Protein AF-A0A1W1CBP7-F1 (afdb_monomer_lite)

Sequence (142 aa):
MEFIFIIIIIALLAGIAIPKFSATRMDAKLSTKAQNIMTAANEIASYAVAKGHTEANLTEMSNSIANMVRRGEAVDTGAYRAKIKVKNINDCILIKIDNHGSNTETLIIDYGSSTNHYCDRLRSLVDSEAFPMALHGILVSY

InterPro domains:
  IPR045584 Pilin-like [SSF54523] (2-93)

Radius of gyration: 20.37 Å; chains: 1; bounding box: 45×26×74 Å

pLDDT: mean 84.15, std 9.29, range [43.59, 93.81]

Foldseek 3Di:
DVVVVVVVVCVVVCVVVVVVVVVVVLLVVLLVVLVLVVQLVVQLLVQCVVVVFHFQWSVVSGVSLVVCVVVVQWDGPGRQWIAGDDDPRGFLKIWGWPPGPDLQIWIAIDGGPDDDPSSVSSVVSHPRVCPRDGSHDDDPDD

Secondary structure (DSSP, 8-state):
-HHHHHHHHHHHHHHHHHHHHHHHHHHHHHHHHHHHHHHHHHHHHHHHHHHSS--S-HHHH-HHHHHHHHTTSEEE-SSSEEEEEETTEEEEEEEEEESTTSTT-EEEEEEPS---HHHHHHHHHS-GGG-SEESSS-----

Structure (mmCIF, N/CA/C/O backbone):
data_AF-A0A1W1CBP7-F1
#
_entry.id   AF-A0A1W1CBP7-F1
#
loop_
_atom_site.group_PDB
_atom_site.id
_atom_site.type_symbol
_atom_site.label_atom_id
_atom_site.label_alt_id
_atom_site.label_comp_id
_atom_site.label_asym_id
_atom_site.label_entity_id
_atom_site.label_seq_id
_atom_site.pdbx_PDB_ins_code
_atom_site.Cartn_x
_atom_site.Cartn_y
_atom_site.Cartn_z
_atom_site.occupancy
_atom_site.B_iso_or_equiv
_atom_site.auth_seq_id
_atom_site.auth_comp_id
_atom_site.auth_asym_id
_atom_site.auth_atom_id
_atom_site.pdbx_PDB_model_num
ATOM 1 N N . MET A 1 1 ? 26.432 9.419 -46.340 1.00 74.88 1 MET A N 1
ATOM 2 C CA . MET A 1 1 ? 27.064 8.586 -45.289 1.00 74.88 1 MET A CA 1
ATOM 3 C C . MET A 1 1 ? 26.869 9.141 -43.872 1.00 74.88 1 MET A C 1
ATOM 5 O O . MET A 1 1 ? 27.032 8.379 -42.936 1.00 74.88 1 MET A O 1
ATOM 9 N N . GLU A 1 2 ? 26.477 10.408 -43.677 1.00 82.75 2 GLU A N 1
ATOM 10 C CA . GLU A 1 2 ? 26.262 10.990 -42.334 1.00 82.75 2 GLU A CA 1
ATOM 11 C C . GLU A 1 2 ? 24.970 10.501 -41.652 1.00 82.75 2 GLU A C 1
ATOM 13 O O . GLU A 1 2 ? 24.985 10.056 -40.508 1.00 82.75 2 GLU A O 1
ATOM 18 N N . PHE A 1 3 ? 23.860 10.466 -42.392 1.00 86.38 3 PHE A N 1
ATOM 19 C CA . PHE A 1 3 ? 22.557 10.034 -41.872 1.00 86.38 3 PHE A CA 1
ATOM 20 C C . PHE A 1 3 ? 22.541 8.575 -41.386 1.00 86.38 3 PHE A C 1
ATOM 22 O O . PHE A 1 3 ? 21.901 8.238 -40.394 1.00 86.38 3 PHE A O 1
ATOM 29 N N . ILE A 1 4 ? 23.311 7.711 -42.052 1.00 90.31 4 ILE A N 1
ATOM 30 C CA . ILE A 1 4 ? 23.454 6.299 -41.676 1.00 90.31 4 ILE A CA 1
ATOM 31 C C . ILE A 1 4 ? 24.169 6.185 -40.327 1.00 90.31 4 ILE A C 1
ATOM 33 O O . ILE A 1 4 ? 23.764 5.394 -39.479 1.00 90.31 4 ILE A O 1
ATOM 37 N N . PHE A 1 5 ? 25.187 7.015 -40.094 1.00 93.62 5 PHE A N 1
ATOM 38 C CA . PHE A 1 5 ? 25.920 7.019 -38.833 1.00 93.62 5 PHE A CA 1
ATOM 39 C C . PHE A 1 5 ? 25.023 7.457 -37.666 1.00 93.62 5 PHE A C 1
ATOM 41 O O . PHE A 1 5 ? 25.033 6.828 -36.611 1.00 93.62 5 PHE A O 1
ATOM 48 N N . ILE A 1 6 ? 24.172 8.464 -37.891 1.00 93.81 6 ILE A N 1
ATOM 49 C CA . ILE A 1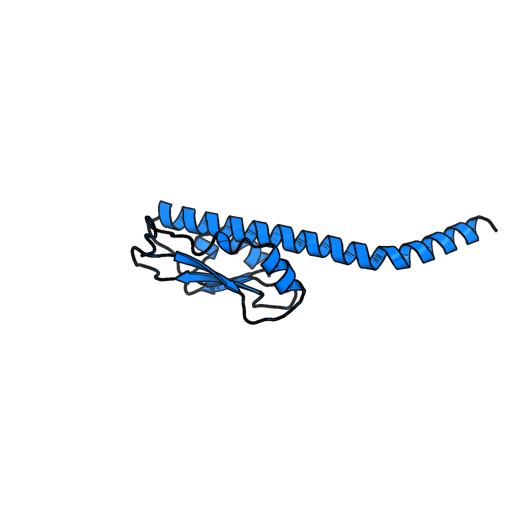 6 ? 23.199 8.962 -36.905 1.00 93.81 6 ILE A CA 1
ATOM 50 C C . ILE A 1 6 ? 22.187 7.873 -36.515 1.00 93.81 6 ILE A C 1
ATOM 52 O O . ILE A 1 6 ? 21.886 7.687 -35.337 1.00 93.81 6 ILE A O 1
ATOM 56 N N . ILE A 1 7 ? 21.682 7.106 -37.481 1.00 93.12 7 ILE A N 1
ATOM 57 C CA . ILE A 1 7 ? 20.724 6.029 -37.195 1.00 93.12 7 ILE A CA 1
ATOM 58 C C . ILE A 1 7 ? 21.378 4.916 -36.366 1.00 93.12 7 ILE A C 1
ATOM 60 O O . ILE A 1 7 ? 20.776 4.425 -35.409 1.00 93.12 7 ILE A O 1
ATOM 64 N N . ILE A 1 8 ? 22.620 4.545 -36.692 1.00 93.38 8 ILE A N 1
ATOM 65 C CA . ILE A 1 8 ? 23.351 3.479 -35.992 1.00 93.38 8 ILE A CA 1
ATOM 66 C C . ILE A 1 8 ? 23.601 3.854 -34.526 1.00 93.38 8 ILE A C 1
ATOM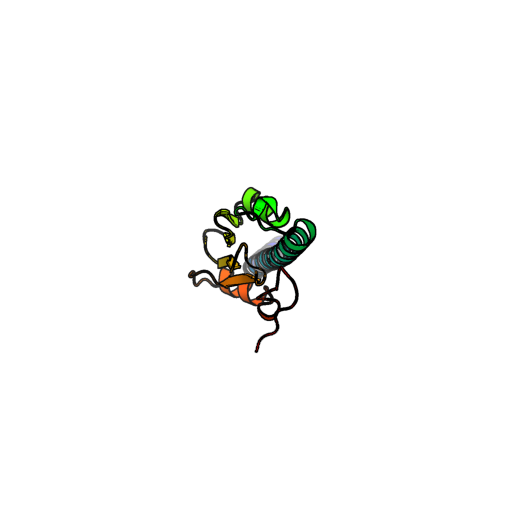 68 O O . ILE A 1 8 ? 23.377 3.028 -33.637 1.00 93.38 8 ILE A O 1
ATOM 72 N N . ILE A 1 9 ? 24.007 5.098 -34.245 1.00 93.44 9 ILE A N 1
ATOM 73 C CA . ILE A 1 9 ? 24.231 5.532 -32.858 1.00 93.44 9 ILE A CA 1
ATOM 74 C C . ILE A 1 9 ? 22.926 5.567 -32.048 1.00 93.44 9 ILE A C 1
ATOM 76 O O . ILE A 1 9 ? 22.922 5.150 -30.890 1.00 93.44 9 ILE A O 1
ATOM 80 N N . ILE A 1 10 ? 21.805 5.995 -32.646 1.00 92.94 10 ILE A N 1
ATOM 81 C CA . ILE A 1 10 ? 20.503 6.036 -31.964 1.00 92.94 10 ILE A CA 1
ATOM 82 C C . ILE A 1 10 ? 20.033 4.612 -31.650 1.00 92.94 10 ILE A C 1
ATOM 84 O O . ILE A 1 10 ? 19.553 4.365 -30.544 1.00 92.94 10 ILE A O 1
ATOM 88 N N . ALA A 1 11 ? 20.223 3.665 -32.573 1.00 90.88 11 ALA A N 1
ATOM 89 C CA . ALA A 1 11 ? 19.867 2.264 -32.359 1.00 90.88 11 ALA A CA 1
ATOM 90 C C . ALA A 1 11 ? 20.637 1.637 -31.180 1.00 90.88 11 ALA A C 1
ATOM 92 O O . ALA A 1 11 ? 20.041 0.952 -30.346 1.00 90.88 1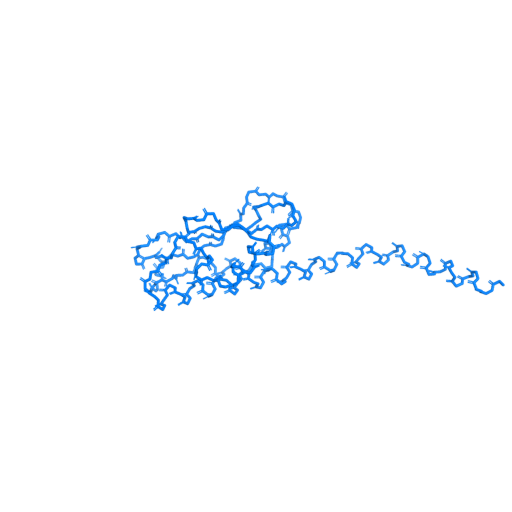1 ALA A O 1
ATOM 93 N N . LEU A 1 12 ? 21.941 1.917 -31.066 1.00 92.12 12 LEU A N 1
ATOM 94 C CA . LEU A 1 12 ? 22.778 1.400 -29.980 1.00 92.12 12 LEU A CA 1
ATOM 95 C C . LEU A 1 12 ? 22.402 2.009 -28.620 1.00 92.12 12 LEU A C 1
ATOM 97 O O . LEU A 1 12 ? 22.221 1.286 -27.638 1.00 92.12 12 LEU A O 1
ATOM 101 N N . LEU A 1 13 ? 22.251 3.337 -28.561 1.00 91.56 13 LEU A N 1
ATOM 102 C CA . LEU A 1 13 ? 21.887 4.039 -27.328 1.00 91.56 13 LEU A CA 1
ATOM 103 C C . LEU A 1 13 ? 20.482 3.653 -26.849 1.00 91.56 13 LEU A C 1
ATOM 105 O O . LEU A 1 13 ? 20.278 3.447 -25.649 1.00 91.56 13 LEU A O 1
ATOM 109 N N . ALA A 1 14 ? 19.530 3.492 -27.775 1.00 85.25 14 ALA A N 1
ATOM 110 C CA . ALA A 1 14 ? 18.181 3.039 -27.457 1.00 85.25 14 ALA A CA 1
ATOM 111 C C . ALA A 1 14 ? 18.199 1.657 -26.785 1.00 85.25 14 ALA A C 1
ATOM 113 O O . ALA A 1 14 ? 17.548 1.475 -25.755 1.00 85.25 14 ALA A O 1
ATOM 114 N N . GLY A 1 15 ? 19.003 0.713 -27.290 1.00 85.56 15 GLY A N 1
ATOM 115 C CA . GLY A 1 15 ? 19.126 -0.628 -26.706 1.00 85.56 15 GLY A CA 1
ATOM 116 C C . GLY A 1 15 ? 19.564 -0.630 -25.235 1.00 85.56 15 GLY A C 1
ATOM 117 O O . GLY A 1 15 ? 19.057 -1.418 -24.440 1.00 85.56 15 GLY A O 1
ATOM 118 N N . ILE A 1 16 ? 20.449 0.292 -24.844 1.00 84.31 16 ILE A N 1
ATOM 119 C CA . ILE A 1 16 ? 20.966 0.393 -23.468 1.00 84.31 16 ILE A CA 1
ATOM 120 C C . ILE A 1 16 ? 19.989 1.145 -22.545 1.00 84.31 16 ILE A C 1
ATOM 122 O O . ILE A 1 16 ? 19.890 0.840 -21.353 1.00 84.31 16 ILE A O 1
ATOM 126 N N . ALA A 1 17 ? 19.256 2.129 -23.072 1.00 80.31 17 ALA A N 1
ATOM 127 C CA . ALA A 1 17 ? 18.385 2.998 -22.278 1.00 80.31 17 ALA A CA 1
ATOM 128 C C . ALA A 1 17 ? 17.000 2.391 -21.969 1.00 80.31 17 ALA A C 1
ATOM 130 O O . ALA A 1 17 ? 16.437 2.655 -20.901 1.00 80.31 17 ALA A O 1
ATOM 131 N N . ILE A 1 18 ? 16.447 1.561 -22.862 1.00 82.00 18 ILE A N 1
ATOM 132 C CA . ILE A 1 18 ? 15.091 0.993 -22.722 1.00 82.00 18 ILE A CA 1
ATOM 133 C C . ILE A 1 18 ? 14.898 0.193 -21.414 1.00 82.00 18 ILE A C 1
ATOM 135 O O . ILE A 1 18 ? 13.894 0.430 -20.728 1.00 82.00 18 ILE A O 1
ATOM 139 N N . PRO A 1 19 ? 15.823 -0.702 -20.999 1.00 78.75 19 PRO A N 1
ATOM 140 C CA . PRO A 1 19 ? 15.636 -1.487 -19.778 1.00 78.75 19 PRO A CA 1
ATOM 141 C C . PRO A 1 19 ? 15.543 -0.614 -18.520 1.00 78.75 19 PRO A C 1
ATOM 143 O O . PRO A 1 19 ? 14.685 -0.841 -17.664 1.00 78.75 19 PRO A O 1
ATOM 146 N N . LYS A 1 20 ? 16.378 0.432 -18.432 1.00 77.69 20 LYS A N 1
ATOM 147 C CA . LYS A 1 20 ? 16.406 1.345 -17.279 1.00 77.69 20 LYS A CA 1
ATOM 148 C C . LYS A 1 20 ? 15.123 2.167 -17.174 1.00 77.69 20 LYS A C 1
ATOM 150 O O . LYS A 1 20 ? 14.583 2.318 -16.084 1.00 77.69 20 LYS A O 1
ATOM 155 N N . PHE A 1 21 ? 14.584 2.627 -18.301 1.00 82.31 21 PHE A N 1
ATOM 156 C CA . PHE A 1 21 ? 13.350 3.414 -18.317 1.00 82.31 21 PHE A CA 1
ATOM 157 C C . PHE A 1 21 ? 12.120 2.616 -17.859 1.00 82.31 21 PHE A C 1
ATOM 159 O O . PHE A 1 21 ? 11.245 3.149 -17.172 1.00 82.31 21 PHE A O 1
ATOM 166 N N . SER A 1 22 ? 12.065 1.326 -18.201 1.00 81.50 22 SER A N 1
ATOM 167 C CA . SER A 1 22 ? 11.009 0.424 -17.726 1.00 81.50 22 SER A CA 1
ATOM 168 C C . SER A 1 22 ? 11.076 0.225 -16.207 1.00 81.50 22 SER A C 1
ATOM 170 O O . SER A 1 22 ? 10.046 0.301 -15.531 1.00 81.50 22 SER A O 1
ATOM 172 N N . ALA A 1 23 ? 12.287 0.056 -15.659 1.00 82.69 23 ALA A N 1
ATOM 173 C CA . ALA A 1 23 ? 12.500 -0.066 -14.219 1.00 82.69 23 ALA A CA 1
ATOM 174 C C . ALA A 1 23 ? 12.061 1.204 -13.468 1.00 82.69 23 ALA A C 1
ATOM 176 O O . ALA A 1 23 ? 11.236 1.113 -12.563 1.00 82.69 23 ALA A O 1
ATOM 177 N N . THR A 1 24 ? 12.485 2.393 -13.914 1.00 84.81 24 THR A N 1
ATOM 178 C CA . THR A 1 24 ? 12.106 3.666 -13.272 1.00 84.81 24 THR A CA 1
ATOM 179 C C . THR A 1 24 ? 10.598 3.923 -13.309 1.00 84.81 24 THR A C 1
ATOM 181 O O . THR A 1 24 ? 10.013 4.320 -12.303 1.00 84.81 24 THR A O 1
ATOM 184 N N . ARG A 1 25 ? 9.924 3.664 -14.441 1.00 87.19 25 ARG A N 1
ATOM 185 C CA . ARG A 1 25 ? 8.457 3.817 -14.536 1.00 87.19 25 ARG A CA 1
ATOM 186 C C . ARG A 1 25 ? 7.714 2.920 -13.556 1.00 87.19 25 ARG A C 1
ATOM 188 O O . ARG A 1 25 ? 6.645 3.273 -13.064 1.00 87.19 25 ARG A O 1
ATOM 195 N N . MET A 1 26 ? 8.241 1.731 -13.330 1.00 85.94 26 MET A N 1
ATOM 196 C CA . MET A 1 26 ? 7.644 0.762 -12.434 1.00 85.94 26 MET A CA 1
ATOM 197 C C . MET A 1 26 ? 7.926 1.095 -10.971 1.00 85.94 26 MET A C 1
ATOM 199 O O . MET A 1 26 ? 6.996 1.023 -10.175 1.00 85.94 26 MET A O 1
ATOM 203 N N . ASP A 1 27 ? 9.135 1.540 -10.635 1.00 86.56 27 ASP A N 1
ATOM 204 C CA . ASP A 1 27 ? 9.455 2.055 -9.300 1.00 86.56 27 ASP A CA 1
ATOM 205 C C . ASP A 1 27 ? 8.559 3.250 -8.934 1.00 86.56 27 ASP A C 1
ATOM 207 O O . ASP A 1 27 ? 8.008 3.291 -7.836 1.00 86.56 27 ASP A O 1
ATOM 211 N N . ALA A 1 28 ? 8.300 4.162 -9.879 1.00 89.00 28 ALA A N 1
ATOM 212 C CA . ALA A 1 28 ? 7.358 5.264 -9.674 1.00 89.00 28 ALA A CA 1
ATOM 213 C C . ALA A 1 28 ? 5.934 4.765 -9.366 1.00 89.00 28 ALA A C 1
ATOM 215 O O . ALA A 1 28 ? 5.295 5.240 -8.430 1.00 89.00 28 ALA A O 1
ATOM 216 N N . LYS A 1 29 ? 5.447 3.751 -10.098 1.00 89.88 29 LYS A N 1
ATOM 217 C CA . LYS A 1 29 ? 4.140 3.132 -9.813 1.00 89.88 29 LYS A CA 1
ATOM 218 C C . LYS A 1 29 ? 4.092 2.486 -8.428 1.00 89.88 29 LYS A C 1
ATOM 220 O O . LYS A 1 29 ? 3.051 2.550 -7.781 1.00 89.88 29 LYS A O 1
ATOM 225 N N . LEU A 1 30 ? 5.177 1.849 -7.984 1.00 89.88 30 LEU A N 1
ATOM 226 C CA . LEU A 1 30 ? 5.257 1.263 -6.644 1.00 89.88 30 LEU A CA 1
ATOM 227 C C . LEU A 1 30 ? 5.277 2.344 -5.557 1.00 89.88 30 LEU A C 1
ATOM 229 O O . LEU A 1 30 ? 4.586 2.189 -4.558 1.00 89.88 30 LEU A O 1
ATOM 233 N N . SER A 1 31 ? 5.974 3.460 -5.781 1.00 91.12 31 SER A N 1
ATOM 234 C CA . SER A 1 31 ? 5.991 4.600 -4.856 1.00 91.12 31 SER A CA 1
ATOM 235 C C . SER A 1 31 ? 4.605 5.226 -4.683 1.00 91.12 31 SER A C 1
ATOM 237 O O . SER A 1 31 ? 4.142 5.391 -3.557 1.00 91.12 31 SER A O 1
ATOM 239 N N . THR A 1 32 ? 3.876 5.470 -5.778 1.00 91.19 32 THR A N 1
ATOM 240 C CA . THR A 1 32 ? 2.488 5.956 -5.699 1.00 91.19 32 THR A CA 1
ATOM 241 C C . THR A 1 32 ? 1.570 4.952 -5.001 1.00 91.19 32 THR A C 1
ATOM 243 O O . THR A 1 32 ? 0.687 5.343 -4.247 1.00 91.19 32 THR A O 1
ATOM 246 N N . LYS A 1 33 ? 1.773 3.646 -5.214 1.00 90.50 33 LYS A N 1
ATOM 247 C CA . LYS A 1 33 ? 1.015 2.613 -4.495 1.00 90.50 33 LYS A CA 1
ATOM 248 C C . LYS A 1 33 ? 1.294 2.641 -2.997 1.00 90.50 33 LYS A C 1
ATOM 250 O O . LYS A 1 33 ? 0.342 2.606 -2.232 1.00 90.50 33 LYS A O 1
ATOM 255 N N . ALA A 1 34 ? 2.559 2.728 -2.588 1.00 90.12 34 ALA A N 1
ATOM 256 C CA . ALA A 1 34 ? 2.926 2.852 -1.179 1.00 90.12 34 ALA A CA 1
ATOM 257 C C . ALA A 1 34 ? 2.270 4.089 -0.545 1.00 90.12 34 ALA A C 1
ATOM 259 O O . ALA A 1 34 ? 1.645 3.978 0.504 1.00 90.12 34 ALA A O 1
ATOM 260 N N . GLN A 1 35 ? 2.296 5.233 -1.237 1.00 90.94 35 GLN A N 1
ATOM 261 C CA . GLN A 1 35 ? 1.599 6.444 -0.791 1.00 90.94 35 GLN A CA 1
ATOM 262 C C . GLN A 1 35 ? 0.090 6.220 -0.645 1.00 90.94 35 GLN A C 1
ATOM 264 O O . GLN A 1 35 ? -0.463 6.525 0.405 1.00 90.94 35 GLN A O 1
ATOM 269 N N . ASN A 1 36 ? -0.569 5.620 -1.642 1.00 91.50 36 ASN A N 1
ATOM 270 C CA . ASN A 1 36 ? -2.000 5.310 -1.570 1.00 91.50 36 ASN A CA 1
ATOM 271 C C . ASN A 1 36 ? -2.337 4.364 -0.406 1.00 91.50 36 ASN A C 1
ATOM 273 O O . ASN A 1 36 ? -3.396 4.518 0.198 1.00 91.50 36 ASN A O 1
ATOM 277 N N . ILE A 1 37 ? -1.457 3.409 -0.080 1.00 90.25 37 ILE A N 1
ATOM 278 C CA . ILE A 1 37 ? -1.599 2.519 1.084 1.00 90.25 37 ILE A CA 1
ATOM 279 C C . ILE A 1 37 ? -1.529 3.322 2.388 1.00 90.25 37 ILE A C 1
ATOM 281 O O . ILE A 1 37 ? -2.378 3.134 3.254 1.00 90.25 37 ILE A O 1
ATOM 285 N N . MET A 1 38 ? -0.573 4.243 2.527 1.00 89.69 38 MET A N 1
ATOM 286 C CA . MET A 1 38 ? -0.485 5.101 3.716 1.00 89.69 38 MET A CA 1
ATOM 287 C C . MET A 1 38 ? -1.688 6.043 3.832 1.00 89.69 38 MET A C 1
ATOM 289 O O . MET A 1 38 ? -2.257 6.197 4.909 1.00 89.69 38 MET A O 1
ATOM 293 N N . THR A 1 39 ? -2.122 6.645 2.720 1.00 92.12 39 THR A N 1
ATOM 294 C CA . THR A 1 39 ? -3.345 7.457 2.685 1.00 92.12 39 THR A CA 1
ATOM 295 C C . THR A 1 39 ? -4.557 6.623 3.080 1.00 92.12 39 THR A C 1
ATOM 297 O O . THR A 1 39 ? -5.355 7.072 3.893 1.00 92.12 39 THR A O 1
ATOM 300 N N . ALA A 1 40 ? -4.666 5.394 2.572 1.00 91.56 40 ALA A N 1
ATOM 301 C CA . ALA A 1 40 ? -5.733 4.478 2.946 1.00 91.56 40 ALA A CA 1
ATOM 302 C C . ALA A 1 40 ? -5.728 4.159 4.442 1.00 91.56 40 ALA A C 1
ATOM 304 O O . ALA A 1 40 ? -6.778 4.191 5.075 1.00 91.56 40 ALA A O 1
ATOM 305 N N . ALA A 1 41 ? -4.555 3.888 5.015 1.00 90.19 41 ALA A N 1
ATOM 306 C CA . ALA A 1 41 ? -4.416 3.643 6.442 1.00 90.19 41 ALA A CA 1
ATOM 307 C C . ALA A 1 41 ? -4.887 4.840 7.284 1.00 90.19 41 ALA A C 1
ATOM 309 O O . ALA A 1 41 ? -5.659 4.665 8.224 1.00 90.19 41 ALA A O 1
ATOM 310 N N . ASN A 1 42 ? -4.496 6.057 6.899 1.00 90.12 42 ASN A N 1
ATOM 311 C CA . ASN A 1 42 ? -4.919 7.282 7.578 1.00 90.12 42 ASN A CA 1
ATOM 312 C C . ASN A 1 42 ? -6.418 7.566 7.416 1.00 90.12 42 ASN A C 1
ATOM 314 O O . ASN A 1 42 ? -7.052 8.045 8.355 1.00 90.12 42 ASN A O 1
ATOM 318 N N . GLU A 1 43 ? -6.996 7.281 6.247 1.00 92.00 43 GLU A N 1
ATOM 319 C CA . GLU A 1 43 ? -8.441 7.389 6.015 1.00 92.00 43 GLU A CA 1
ATOM 320 C C . GLU A 1 43 ? -9.210 6.406 6.905 1.00 92.00 43 GLU A C 1
ATOM 322 O O . GLU A 1 43 ? -10.157 6.821 7.566 1.00 92.00 43 GLU A O 1
ATOM 327 N N . ILE A 1 44 ? -8.757 5.149 7.003 1.00 90.31 44 ILE A N 1
ATOM 328 C CA . ILE A 1 44 ? -9.348 4.138 7.896 1.00 90.31 44 ILE A CA 1
ATOM 329 C C . ILE A 1 44 ? -9.252 4.585 9.358 1.00 90.31 44 ILE A C 1
ATOM 331 O O . ILE A 1 44 ? -10.243 4.516 10.079 1.00 90.31 44 ILE A O 1
ATOM 335 N N . ALA A 1 45 ? -8.092 5.088 9.791 1.00 88.31 45 ALA A N 1
ATOM 336 C CA . ALA A 1 45 ? -7.914 5.614 11.143 1.00 88.31 45 ALA A CA 1
ATOM 337 C C . ALA A 1 45 ? -8.833 6.799 11.436 1.00 88.31 45 ALA A C 1
ATOM 339 O O . ALA A 1 45 ? -9.515 6.830 12.459 1.00 88.31 45 ALA A O 1
ATOM 340 N N . SER A 1 46 ? -8.916 7.741 10.500 1.00 88.88 46 SER A N 1
ATOM 341 C CA . SER A 1 46 ? -9.803 8.897 10.620 1.00 88.88 46 SER A CA 1
ATOM 342 C C . SER A 1 46 ? -11.271 8.475 10.655 1.00 88.88 46 SER A C 1
ATOM 344 O O . SER A 1 46 ? -12.042 9.024 11.439 1.00 88.88 46 SER A O 1
ATOM 346 N N . TYR A 1 47 ? -11.660 7.489 9.840 1.00 90.38 47 TYR A N 1
ATOM 347 C CA . TYR A 1 47 ? -13.009 6.931 9.830 1.00 90.38 47 TYR A CA 1
ATOM 348 C C . TYR A 1 47 ? -13.346 6.277 11.170 1.00 90.38 47 TYR A C 1
ATOM 350 O O . TYR A 1 47 ? -14.371 6.617 11.757 1.00 90.38 47 TYR A O 1
ATOM 358 N N . ALA A 1 48 ? -12.471 5.401 11.675 1.00 87.81 48 ALA A N 1
ATOM 359 C CA . ALA A 1 48 ? -12.667 4.704 12.943 1.00 87.81 48 ALA A CA 1
ATOM 360 C C . ALA A 1 48 ? -12.868 5.695 14.099 1.00 87.81 48 ALA A C 1
ATOM 362 O O . ALA A 1 48 ? -13.846 5.591 14.834 1.00 87.81 48 ALA A O 1
ATOM 363 N N . VAL A 1 49 ? -12.030 6.735 14.184 1.00 85.75 49 VAL A N 1
ATOM 364 C CA . VAL A 1 49 ? -12.154 7.784 15.210 1.00 85.75 49 VAL A CA 1
ATOM 365 C C . VAL A 1 49 ? -13.422 8.626 15.024 1.00 85.75 49 VAL A C 1
ATOM 367 O O . VAL A 1 49 ? -14.099 8.945 16.000 1.00 85.75 49 VAL A O 1
ATOM 370 N N . ALA A 1 50 ? -13.773 8.996 13.789 1.00 87.00 50 ALA A N 1
ATOM 371 C CA . ALA A 1 50 ? -14.926 9.858 13.516 1.00 87.00 50 ALA A CA 1
ATOM 372 C C . ALA A 1 50 ? -16.277 9.146 13.695 1.00 87.00 50 ALA A C 1
ATOM 374 O O . ALA A 1 50 ? -17.275 9.786 14.029 1.00 87.00 50 ALA A O 1
ATOM 375 N N . LYS A 1 51 ? -16.330 7.839 13.428 1.00 87.62 51 LYS A N 1
ATOM 376 C CA . LYS A 1 51 ? -17.550 7.023 13.485 1.00 87.62 51 LYS A CA 1
ATOM 377 C C . LYS A 1 51 ? -17.661 6.192 14.762 1.00 87.62 51 LYS A C 1
ATOM 379 O O . LYS A 1 51 ? -18.761 5.740 15.079 1.00 87.62 51 LYS A O 1
ATOM 384 N N . GLY A 1 52 ? -16.557 5.992 15.480 1.00 83.19 52 GLY A N 1
ATOM 385 C CA . GLY A 1 52 ? -16.478 5.160 16.683 1.00 83.19 52 GLY A CA 1
ATOM 386 C C . GLY A 1 52 ? -16.641 3.660 16.420 1.00 83.19 52 GLY A C 1
ATOM 387 O O . GLY A 1 52 ? -16.939 2.913 17.346 1.00 83.19 52 GLY A O 1
ATOM 388 N N . HIS A 1 53 ? -16.538 3.229 15.161 1.00 83.50 53 HIS A N 1
ATOM 389 C CA . HIS A 1 53 ? -16.590 1.830 14.741 1.00 83.50 53 HIS A CA 1
ATOM 390 C C . HIS A 1 53 ? -15.907 1.659 13.381 1.00 83.50 53 HIS A C 1
ATOM 392 O O . HIS A 1 53 ? -15.708 2.626 12.640 1.00 83.50 53 HIS A O 1
ATOM 398 N N . THR A 1 54 ? -15.587 0.414 13.042 1.00 87.31 54 THR A N 1
ATOM 399 C CA . THR A 1 54 ? -15.030 0.017 11.748 1.00 87.31 54 THR A CA 1
ATOM 400 C C . THR A 1 54 ? -15.996 -0.874 10.987 1.00 87.31 54 THR A C 1
ATOM 402 O O . THR A 1 54 ? -16.797 -1.616 11.561 1.00 87.31 54 THR A O 1
ATOM 405 N N . GLU A 1 55 ? -15.892 -0.815 9.665 1.00 88.06 55 GLU A N 1
ATOM 406 C CA . GLU A 1 55 ? -16.694 -1.617 8.752 1.00 88.06 55 GLU A CA 1
ATOM 407 C C . GLU A 1 55 ? -15.917 -2.833 8.256 1.00 88.06 55 GLU A C 1
ATOM 409 O O . GLU A 1 55 ? -14.699 -2.793 8.061 1.00 88.06 55 GLU A O 1
ATOM 414 N N . ALA A 1 56 ? -16.637 -3.920 7.977 1.00 88.19 56 ALA A N 1
ATOM 415 C CA . ALA A 1 56 ? -16.028 -5.130 7.432 1.00 88.19 56 ALA A CA 1
ATOM 416 C C . ALA A 1 56 ? -15.392 -4.897 6.047 1.00 88.19 56 ALA A C 1
ATOM 418 O O . ALA A 1 56 ? -14.460 -5.615 5.680 1.00 88.19 56 ALA A O 1
ATOM 419 N N . ASN A 1 57 ? -15.880 -3.906 5.295 1.00 90.56 57 ASN A N 1
ATOM 420 C CA . ASN A 1 57 ? -15.353 -3.509 3.993 1.00 90.56 57 ASN A CA 1
ATOM 421 C C . ASN A 1 57 ? -14.472 -2.264 4.143 1.00 90.56 57 ASN A C 1
ATOM 423 O O . ASN A 1 57 ? -14.939 -1.191 4.525 1.00 90.56 57 ASN A O 1
ATOM 427 N N . LEU A 1 58 ? -13.192 -2.380 3.784 1.00 89.88 58 LEU A N 1
ATOM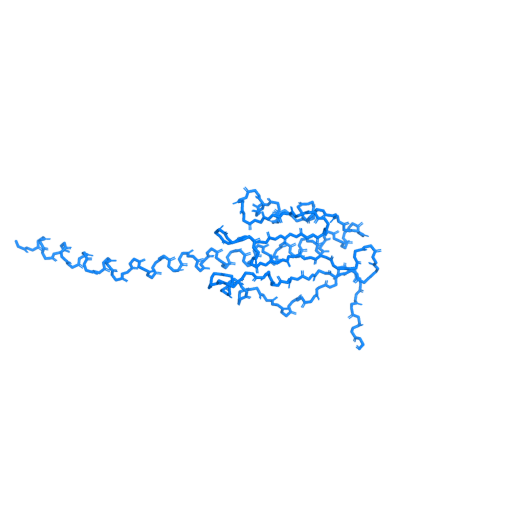 428 C CA . LEU A 1 58 ? -12.244 -1.259 3.844 1.00 89.88 58 LEU A CA 1
ATOM 429 C C . LEU A 1 58 ? -12.536 -0.195 2.781 1.00 89.88 58 LEU A C 1
ATOM 431 O O . LEU A 1 58 ? -12.129 0.954 2.931 1.00 89.88 58 LEU A O 1
ATOM 435 N N . THR A 1 59 ? -13.250 -0.566 1.721 1.00 91.94 59 THR A N 1
ATOM 436 C CA . THR A 1 59 ? -13.737 0.356 0.685 1.00 91.94 59 THR A CA 1
ATOM 437 C C . THR A 1 59 ? -14.739 1.393 1.200 1.00 91.94 59 THR A C 1
ATOM 439 O O . THR A 1 59 ? -14.772 2.495 0.660 1.00 91.94 59 THR A O 1
ATOM 442 N N . GLU A 1 60 ? -15.491 1.083 2.260 1.00 90.38 60 GLU A N 1
ATOM 443 C CA . GLU A 1 60 ? -16.419 2.025 2.914 1.00 90.38 60 GLU A CA 1
ATOM 444 C C . GLU A 1 60 ? -15.677 3.023 3.817 1.00 90.38 60 GLU A C 1
ATOM 446 O O . GLU A 1 60 ? -16.111 4.157 4.010 1.00 90.38 60 GLU A O 1
ATOM 451 N N . MET A 1 61 ? -14.521 2.612 4.347 1.00 88.81 61 MET A N 1
ATOM 452 C CA . MET A 1 61 ? -13.708 3.419 5.262 1.00 88.81 61 MET A CA 1
ATOM 453 C C . MET A 1 61 ? -12.653 4.265 4.544 1.00 88.81 61 MET A C 1
ATOM 455 O O . MET A 1 61 ? -12.233 5.298 5.059 1.00 88.81 61 MET A O 1
ATOM 459 N N . SER A 1 62 ? -12.204 3.833 3.362 1.00 93.38 62 SER A N 1
ATOM 460 C CA . SER A 1 62 ? -11.160 4.508 2.594 1.00 93.38 62 SER A CA 1
ATOM 461 C C . SER A 1 62 ? -11.499 4.606 1.110 1.00 93.38 62 SER A C 1
ATOM 463 O O . SER A 1 62 ? -11.578 3.616 0.373 1.00 93.38 62 SER A O 1
ATOM 465 N N . ASN A 1 63 ? -11.562 5.849 0.636 1.00 93.38 63 ASN A N 1
ATOM 466 C CA . ASN A 1 63 ? -11.706 6.155 -0.779 1.00 93.38 63 ASN A CA 1
ATOM 467 C C . ASN A 1 63 ? -10.436 5.782 -1.567 1.00 93.38 63 ASN A C 1
ATOM 469 O O . ASN A 1 63 ? -10.507 5.423 -2.746 1.00 93.38 63 ASN A O 1
ATOM 473 N N . SER A 1 64 ? -9.261 5.822 -0.931 1.00 92.12 64 SER A N 1
ATOM 474 C CA . SER A 1 64 ? -8.023 5.304 -1.521 1.00 92.12 64 SER A CA 1
ATOM 475 C C . SER A 1 64 ? -8.125 3.798 -1.813 1.00 92.12 64 SER A C 1
ATOM 477 O O . SER A 1 64 ? -7.831 3.371 -2.936 1.00 92.12 64 SER A O 1
ATOM 479 N N . ILE A 1 65 ? -8.642 2.990 -0.875 1.00 91.38 65 ILE A N 1
ATOM 480 C CA . ILE A 1 65 ? -8.894 1.552 -1.096 1.00 91.38 65 ILE A CA 1
ATOM 481 C C . ILE A 1 65 ? -9.913 1.350 -2.217 1.00 91.38 65 ILE A C 1
ATOM 483 O O . ILE A 1 65 ? -9.639 0.582 -3.141 1.00 91.38 65 ILE A O 1
ATOM 487 N N . ALA A 1 66 ? -11.038 2.072 -2.203 1.00 92.50 66 ALA A N 1
ATOM 488 C CA . ALA A 1 66 ? -12.052 1.996 -3.259 1.00 92.50 66 ALA A CA 1
ATOM 489 C C . ALA A 1 66 ? -11.467 2.279 -4.653 1.00 92.50 66 ALA A C 1
ATOM 491 O O . ALA A 1 66 ? -11.711 1.543 -5.615 1.00 92.50 66 ALA A O 1
ATOM 492 N N . ASN A 1 67 ? -10.610 3.296 -4.764 1.00 92.94 67 ASN A N 1
ATOM 493 C CA . ASN A 1 67 ? -9.917 3.606 -6.009 1.00 92.94 67 ASN A CA 1
ATOM 494 C C . ASN A 1 67 ? -8.913 2.522 -6.419 1.00 92.94 67 ASN A C 1
ATOM 496 O O . ASN A 1 67 ? -8.825 2.199 -7.607 1.00 92.94 67 ASN A O 1
ATOM 500 N N . MET A 1 68 ? -8.177 1.930 -5.476 1.00 90.62 68 MET A N 1
ATOM 501 C CA . MET A 1 68 ? -7.277 0.815 -5.777 1.00 90.62 68 MET A CA 1
ATOM 502 C C . MET A 1 68 ? -8.043 -0.433 -6.228 1.00 90.62 68 MET A C 1
ATOM 504 O O . MET A 1 68 ? -7.631 -1.066 -7.200 1.00 90.62 68 MET A O 1
ATOM 508 N N . VAL A 1 69 ? -9.183 -0.751 -5.607 1.00 91.25 69 VAL A N 1
ATOM 509 C CA . VAL A 1 69 ? -10.056 -1.861 -6.024 1.00 91.25 69 VAL A CA 1
ATOM 510 C C . VAL A 1 69 ? -10.590 -1.629 -7.435 1.00 91.25 69 VAL A C 1
ATOM 512 O O . VAL A 1 69 ? -10.453 -2.497 -8.297 1.00 91.25 69 VAL A O 1
ATOM 515 N N . ARG A 1 70 ? -11.089 -0.422 -7.727 1.00 90.44 70 ARG A N 1
ATOM 516 C CA . ARG A 1 70 ? -11.581 -0.048 -9.064 1.00 90.44 70 ARG A CA 1
ATOM 517 C C . ARG A 1 70 ? -10.502 -0.135 -10.147 1.00 90.44 70 ARG A C 1
ATOM 519 O O . ARG A 1 70 ? -10.803 -0.440 -11.296 1.00 90.44 70 ARG A O 1
ATOM 526 N N . ARG A 1 71 ? -9.237 0.112 -9.791 1.00 88.75 71 ARG A N 1
ATOM 527 C CA . ARG A 1 71 ? -8.081 -0.026 -10.694 1.00 88.75 71 ARG A CA 1
ATOM 528 C C . ARG A 1 71 ? -7.558 -1.467 -10.797 1.00 88.75 71 ARG A C 1
ATOM 530 O O . ARG A 1 71 ? -6.578 -1.694 -11.502 1.00 88.75 71 ARG A O 1
ATOM 537 N N . GLY A 1 72 ? -8.177 -2.429 -10.105 1.00 87.69 72 GLY A N 1
ATOM 538 C CA . GLY A 1 72 ? -7.718 -3.822 -10.034 1.00 87.69 72 GLY A CA 1
ATOM 539 C C . GLY A 1 72 ? -6.409 -3.994 -9.255 1.00 87.69 72 GLY A C 1
ATOM 540 O O . GLY A 1 72 ? -5.731 -5.011 -9.375 1.00 87.69 72 GLY A O 1
ATOM 541 N N . GLU A 1 73 ? -6.029 -2.983 -8.478 1.00 88.38 73 GLU A N 1
ATOM 542 C CA . GLU A 1 73 ? -4.782 -2.906 -7.721 1.00 88.38 73 GLU A CA 1
ATOM 543 C C . GLU A 1 73 ? -4.936 -3.330 -6.262 1.00 88.38 73 GLU A C 1
ATOM 545 O O . GLU A 1 73 ? -3.935 -3.510 -5.577 1.00 88.38 73 GLU A O 1
ATOM 550 N N . ALA A 1 74 ? -6.166 -3.507 -5.796 1.00 90.06 74 ALA A N 1
ATOM 551 C CA . ALA A 1 74 ? -6.487 -4.091 -4.507 1.00 90.06 74 ALA A CA 1
ATOM 552 C C . ALA A 1 74 ? -7.718 -4.990 -4.642 1.00 90.06 74 ALA A C 1
ATOM 554 O O . ALA A 1 74 ? -8.496 -4.862 -5.586 1.00 90.06 74 ALA A O 1
ATOM 555 N N . VAL A 1 75 ? -7.887 -5.911 -3.704 1.00 89.62 75 VAL A N 1
ATOM 556 C CA . VAL A 1 75 ? -9.125 -6.659 -3.497 1.00 89.62 75 VAL A CA 1
ATOM 557 C C . VAL A 1 75 ? -9.497 -6.533 -2.036 1.00 89.62 75 VAL A C 1
ATOM 559 O O . VAL A 1 75 ? -8.781 -7.017 -1.159 1.00 89.62 75 VAL A O 1
ATOM 562 N N . ASP A 1 76 ? -10.623 -5.875 -1.800 1.00 89.00 76 ASP A N 1
ATOM 563 C CA . ASP A 1 76 ? -11.307 -5.925 -0.518 1.00 89.00 76 ASP A CA 1
ATOM 564 C C . ASP A 1 76 ? -11.904 -7.327 -0.372 1.00 89.00 76 ASP A C 1
ATOM 566 O O . ASP A 1 76 ? -12.663 -7.779 -1.230 1.00 89.00 76 ASP A O 1
ATOM 570 N N . THR A 1 77 ? -11.458 -8.066 0.641 1.00 85.06 77 THR A N 1
ATOM 571 C CA . THR A 1 77 ? -11.942 -9.434 0.892 1.00 85.06 77 THR A CA 1
ATOM 572 C C . THR A 1 77 ? -13.199 -9.408 1.766 1.00 85.06 77 THR A C 1
ATOM 574 O O . THR A 1 77 ? -13.832 -10.446 1.954 1.00 85.06 77 THR A O 1
ATOM 577 N N . GLY A 1 78 ? -13.565 -8.238 2.300 1.00 78.25 78 GLY A N 1
ATOM 578 C CA . GLY A 1 78 ? -14.442 -8.162 3.455 1.00 78.25 78 GLY A CA 1
ATOM 579 C C . GLY A 1 78 ? -13.758 -8.749 4.694 1.00 78.25 78 GLY A C 1
ATOM 580 O O . GLY A 1 78 ? -12.609 -9.205 4.648 1.00 78.25 78 GLY A O 1
ATOM 581 N N . ALA A 1 79 ? -14.463 -8.735 5.823 1.00 84.62 79 ALA A N 1
ATOM 582 C CA . ALA A 1 79 ? -13.935 -9.168 7.120 1.00 84.62 79 ALA A CA 1
ATOM 583 C C . ALA A 1 79 ? -12.691 -8.381 7.572 1.00 84.62 79 ALA A C 1
ATOM 585 O O . ALA A 1 79 ? -11.731 -8.955 8.087 1.00 84.62 79 ALA A O 1
ATOM 586 N N . TYR A 1 80 ? -12.726 -7.061 7.380 1.00 86.25 80 TYR A N 1
ATOM 587 C CA . TYR A 1 80 ? -11.711 -6.116 7.835 1.00 86.25 80 TYR A CA 1
ATOM 588 C C . TYR A 1 80 ? -10.339 -6.309 7.179 1.00 86.25 80 TYR A C 1
ATOM 590 O O . TYR A 1 80 ? -9.304 -6.017 7.784 1.00 86.25 80 TYR A O 1
ATOM 598 N N . ARG A 1 81 ? -10.308 -6.830 5.943 1.00 87.44 81 ARG A N 1
ATOM 599 C CA . ARG A 1 81 ? -9.069 -7.161 5.228 1.00 87.44 81 ARG A CA 1
ATOM 600 C C . ARG A 1 81 ? -9.096 -6.727 3.767 1.00 87.44 81 ARG A C 1
ATOM 602 O O . ARG A 1 81 ? -9.980 -7.118 3.009 1.00 87.44 81 ARG A O 1
ATOM 609 N N . ALA A 1 82 ? -8.040 -6.044 3.331 1.00 89.62 82 ALA A N 1
ATOM 610 C CA . ALA A 1 82 ? -7.799 -5.727 1.925 1.00 89.62 82 ALA A CA 1
ATOM 611 C C . ALA A 1 82 ? -6.416 -6.211 1.479 1.00 89.62 82 ALA A C 1
ATOM 613 O O . ALA A 1 82 ? -5.401 -5.952 2.125 1.00 89.62 82 ALA A O 1
ATOM 614 N N . LYS A 1 83 ? -6.371 -6.905 0.340 1.00 90.06 83 LYS A N 1
ATOM 615 C CA . LYS A 1 83 ? -5.139 -7.399 -0.282 1.00 90.06 83 LYS A CA 1
ATOM 616 C C . LYS A 1 83 ? -4.717 -6.474 -1.407 1.00 90.06 83 LYS A C 1
ATOM 618 O O . LYS A 1 83 ? -5.484 -6.246 -2.341 1.00 90.06 83 LYS A O 1
ATOM 623 N N . ILE A 1 84 ? -3.491 -5.974 -1.359 1.00 89.69 84 ILE A N 1
ATOM 624 C CA . ILE A 1 84 ? -2.930 -5.134 -2.414 1.00 89.69 84 ILE A CA 1
ATOM 625 C C . ILE A 1 84 ? -2.223 -6.001 -3.448 1.00 89.69 84 ILE A C 1
ATOM 627 O O . ILE A 1 84 ? -1.366 -6.838 -3.138 1.00 89.69 84 ILE A O 1
ATOM 631 N N . LYS A 1 85 ? -2.572 -5.741 -4.705 1.00 87.25 85 LYS A N 1
ATOM 632 C CA . LYS A 1 85 ? -2.066 -6.424 -5.883 1.00 87.25 85 LYS A CA 1
ATOM 633 C C . LYS A 1 85 ? -0.984 -5.616 -6.581 1.00 87.25 85 LYS A C 1
ATOM 635 O O . LYS A 1 85 ? -1.091 -4.400 -6.796 1.00 87.25 85 LYS A O 1
ATOM 640 N N . VAL A 1 86 ? 0.035 -6.330 -7.043 1.00 84.75 86 VAL A N 1
ATOM 641 C CA . VAL A 1 86 ? 1.056 -5.785 -7.937 1.00 84.75 86 VAL A CA 1
ATOM 642 C C . VAL A 1 86 ? 1.146 -6.674 -9.166 1.00 84.75 86 VAL A C 1
ATOM 644 O O . VAL A 1 86 ? 1.575 -7.824 -9.096 1.00 84.75 86 VAL A O 1
ATOM 647 N N . LYS A 1 87 ? 0.739 -6.131 -10.319 1.00 81.00 87 LYS A N 1
ATOM 648 C CA . LYS A 1 87 ? 0.616 -6.881 -11.579 1.00 81.00 87 LYS A CA 1
ATOM 649 C C . LYS A 1 87 ? -0.269 -8.125 -11.394 1.00 81.00 87 LYS A C 1
ATOM 651 O O . LYS A 1 87 ? -1.4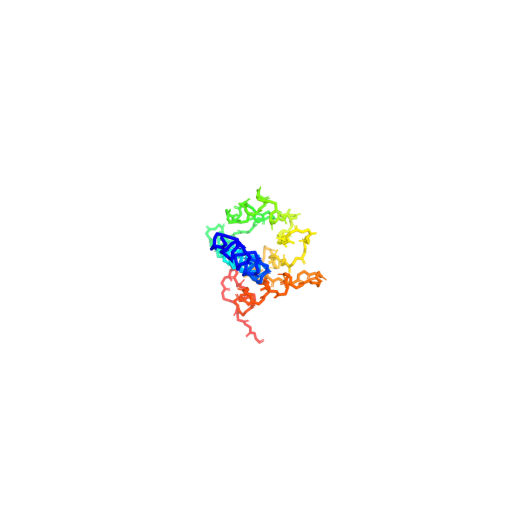49 -7.974 -11.117 1.00 81.00 87 LYS A O 1
ATOM 656 N N . ASN A 1 88 ? 0.297 -9.324 -11.543 1.00 79.81 88 ASN A N 1
ATOM 657 C CA . ASN A 1 88 ? -0.423 -10.597 -11.458 1.00 79.81 88 ASN A CA 1
ATOM 658 C C . ASN A 1 88 ? -0.350 -11.243 -10.063 1.00 79.81 88 ASN A C 1
ATOM 660 O O . ASN A 1 88 ? -0.721 -12.401 -9.894 1.00 79.81 88 ASN A O 1
ATOM 664 N N . ILE A 1 89 ? 0.186 -10.521 -9.077 1.00 82.06 89 ILE A N 1
ATOM 665 C CA . ILE A 1 89 ? 0.430 -11.025 -7.728 1.00 82.06 89 ILE A CA 1
ATOM 666 C C . ILE A 1 89 ? -0.624 -10.433 -6.815 1.00 82.06 89 ILE A C 1
ATOM 668 O O . ILE A 1 89 ? -0.729 -9.212 -6.694 1.00 82.06 89 ILE A O 1
ATOM 672 N N . ASN A 1 90 ? -1.410 -11.306 -6.193 1.00 76.12 90 ASN A N 1
ATOM 673 C CA . ASN A 1 90 ? -2.613 -10.911 -5.470 1.00 76.12 90 ASN A CA 1
ATOM 674 C C . ASN A 1 90 ? -2.389 -10.651 -3.970 1.00 76.12 90 ASN A C 1
ATOM 676 O O . ASN A 1 90 ? -3.344 -10.296 -3.291 1.00 76.12 90 ASN A O 1
ATOM 680 N N . ASP A 1 91 ? -1.172 -10.862 -3.461 1.00 83.31 91 ASP A N 1
ATOM 681 C CA . ASP A 1 91 ? -0.884 -10.926 -2.022 1.00 83.31 91 ASP A CA 1
ATOM 682 C C . ASP A 1 91 ? 0.501 -10.328 -1.709 1.00 83.31 91 ASP A C 1
ATOM 684 O O . ASP A 1 91 ? 1.373 -10.999 -1.161 1.00 83.31 91 ASP A O 1
ATOM 688 N N . CYS A 1 92 ? 0.753 -9.083 -2.140 1.00 86.25 92 CYS A N 1
ATOM 689 C CA . CYS A 1 92 ? 2.004 -8.392 -1.788 1.00 86.25 92 CYS A CA 1
ATOM 690 C C . CYS A 1 92 ? 1.924 -7.754 -0.395 1.00 86.25 92 CYS A C 1
ATOM 692 O O . CYS A 1 92 ? 2.857 -7.884 0.398 1.00 86.25 92 CYS A O 1
ATOM 694 N N . ILE A 1 93 ? 0.817 -7.060 -0.116 1.00 88.50 93 ILE A N 1
ATOM 695 C CA . ILE A 1 93 ? 0.541 -6.365 1.147 1.00 88.50 93 ILE A CA 1
ATOM 696 C C . ILE A 1 93 ? -0.887 -6.707 1.572 1.00 88.50 93 ILE A C 1
ATOM 698 O O . ILE A 1 93 ? -1.790 -6.717 0.733 1.00 88.50 93 ILE A O 1
ATOM 702 N N . LEU A 1 94 ? -1.090 -6.961 2.859 1.00 89.06 94 LEU A N 1
ATOM 703 C CA . LEU A 1 94 ? -2.383 -7.241 3.461 1.00 89.06 94 LEU A CA 1
ATOM 704 C C . LEU A 1 94 ? -2.666 -6.198 4.537 1.00 89.06 94 LEU A C 1
ATOM 706 O O . LEU A 1 94 ? -2.026 -6.182 5.579 1.00 89.06 94 LEU A O 1
ATOM 710 N N . ILE A 1 95 ? -3.656 -5.352 4.297 1.00 89.69 95 ILE A N 1
ATOM 711 C CA . ILE A 1 95 ? -4.164 -4.426 5.304 1.00 89.69 95 ILE A CA 1
ATOM 712 C C . ILE A 1 95 ? -5.228 -5.184 6.088 1.00 89.69 95 ILE A C 1
ATOM 714 O O . ILE A 1 95 ? -6.156 -5.724 5.481 1.00 89.69 95 ILE A O 1
ATOM 718 N N . LYS A 1 96 ? -5.082 -5.266 7.408 1.00 90.00 96 LYS A N 1
ATOM 719 C CA . LYS A 1 96 ? -6.034 -5.928 8.302 1.00 90.00 96 LYS A CA 1
ATOM 720 C C . LYS A 1 96 ? -6.320 -5.050 9.513 1.00 90.00 96 LYS A C 1
ATOM 722 O O . LYS A 1 96 ? -5.409 -4.403 10.023 1.00 90.00 96 LYS A O 1
ATOM 727 N N . ILE A 1 97 ? -7.559 -5.060 9.981 1.00 88.81 97 ILE A N 1
ATOM 728 C CA . ILE A 1 97 ? -7.900 -4.509 11.293 1.00 88.81 97 ILE A CA 1
ATOM 729 C C . ILE A 1 97 ? -8.021 -5.676 12.266 1.00 88.81 97 ILE A C 1
ATOM 731 O O . ILE A 1 97 ? -8.736 -6.646 12.002 1.00 88.81 97 ILE A O 1
ATOM 735 N N . ASP A 1 98 ? -7.267 -5.603 13.354 1.00 86.81 98 ASP A N 1
ATOM 736 C CA . ASP A 1 98 ? -7.248 -6.598 14.415 1.00 86.81 98 ASP A CA 1
ATOM 737 C C . ASP A 1 98 ? -8.005 -6.096 15.646 1.00 86.81 98 ASP A C 1
ATOM 739 O O . ASP A 1 98 ? -8.056 -4.892 15.907 1.00 86.81 98 ASP A O 1
ATOM 743 N N . ASN A 1 99 ? -8.586 -7.028 16.405 1.00 81.31 99 ASN A N 1
ATOM 744 C CA . ASN A 1 99 ? -9.440 -6.736 17.565 1.00 81.31 99 ASN A CA 1
ATOM 745 C C . ASN A 1 99 ? -10.621 -5.797 17.239 1.00 81.31 99 ASN A C 1
ATOM 747 O O . ASN A 1 99 ? -10.964 -4.921 18.035 1.00 81.31 99 ASN A O 1
ATOM 751 N N . HIS A 1 100 ? -11.241 -5.986 16.068 1.00 80.38 100 HIS A N 1
ATOM 752 C CA . HIS A 1 100 ? -12.421 -5.230 15.642 1.00 80.38 100 HIS A CA 1
ATOM 753 C C . HIS A 1 100 ? -13.545 -5.298 16.689 1.00 80.38 100 HIS A C 1
ATOM 755 O O . HIS A 1 100 ? -13.817 -6.354 17.263 1.00 80.38 100 HIS A O 1
ATOM 761 N N . GLY A 1 101 ? -14.186 -4.158 16.959 1.00 72.56 101 GLY A N 1
ATOM 762 C CA . GLY A 1 101 ? -15.244 -4.041 17.974 1.00 72.56 101 GLY A CA 1
ATOM 763 C C . GLY A 1 101 ? -14.762 -4.013 19.433 1.00 72.56 101 GLY A C 1
ATOM 764 O O . GLY A 1 101 ? -15.592 -3.962 20.340 1.00 72.56 101 GLY A O 1
ATOM 765 N N . SER A 1 102 ? -13.446 -4.026 19.676 1.00 75.69 102 SER A N 1
ATOM 766 C CA . SER A 1 102 ? -12.837 -3.786 20.990 1.00 75.69 102 SER A CA 1
ATOM 767 C C . SER A 1 102 ? -12.288 -2.357 21.091 1.00 75.69 102 SER A C 1
ATOM 769 O O . SER A 1 102 ? -12.017 -1.703 20.088 1.00 75.69 102 SER A O 1
ATOM 771 N N . ASN A 1 103 ? -12.031 -1.885 22.312 1.00 72.31 103 ASN A N 1
ATOM 772 C CA . ASN A 1 103 ? -11.361 -0.599 22.558 1.00 72.31 103 ASN A CA 1
ATOM 773 C C . ASN A 1 103 ? -9.868 -0.605 22.170 1.00 72.31 103 ASN A C 1
ATOM 775 O O . ASN A 1 103 ? -9.225 0.439 22.197 1.00 72.31 103 ASN A O 1
ATOM 779 N N . THR A 1 104 ? -9.307 -1.772 21.840 1.00 76.38 104 THR A N 1
ATOM 780 C CA . THR A 1 104 ? -7.893 -1.980 21.472 1.00 76.38 104 THR A CA 1
ATOM 781 C C . THR A 1 104 ? -7.732 -2.287 19.987 1.00 76.38 104 THR A C 1
ATOM 783 O O . THR A 1 104 ? -6.877 -3.077 19.585 1.00 76.38 104 THR A O 1
ATOM 786 N N . GLU A 1 105 ? -8.620 -1.739 19.169 1.00 83.12 105 GLU A N 1
ATOM 787 C CA . GLU A 1 105 ? -8.616 -1.979 17.740 1.00 83.12 105 GLU A CA 1
ATOM 788 C C . GLU A 1 105 ? -7.353 -1.401 17.092 1.00 83.12 105 GLU A C 1
ATOM 790 O O . GLU A 1 105 ? -6.976 -0.249 17.335 1.00 83.12 105 GLU A O 1
ATOM 795 N N . THR A 1 106 ? -6.694 -2.205 16.257 1.00 85.19 106 THR A N 1
ATOM 796 C CA . THR A 1 106 ? -5.444 -1.803 15.604 1.00 85.19 106 THR A CA 1
ATOM 797 C C . THR A 1 106 ? -5.468 -2.085 14.116 1.00 85.19 106 THR A C 1
ATOM 799 O O . THR A 1 106 ? -5.915 -3.136 13.662 1.00 85.19 106 THR A O 1
ATOM 802 N N . LEU A 1 107 ? -4.948 -1.140 13.344 1.00 87.38 107 LEU A N 1
ATOM 803 C CA . LEU A 1 107 ? -4.684 -1.313 11.930 1.00 87.38 107 LEU A CA 1
ATOM 804 C C . LEU A 1 107 ? -3.279 -1.877 11.751 1.00 87.38 107 LEU A C 1
ATOM 806 O O . LEU A 1 107 ? -2.290 -1.278 12.177 1.00 87.38 107 LEU A O 1
ATOM 810 N N . ILE A 1 108 ? -3.195 -3.016 11.078 1.00 87.31 108 ILE A N 1
ATOM 811 C CA . ILE A 1 108 ? -1.950 -3.721 10.815 1.00 87.31 108 ILE A CA 1
ATOM 812 C C . ILE A 1 108 ? -1.772 -3.831 9.307 1.00 87.31 108 ILE A C 1
ATOM 814 O O . ILE A 1 108 ? -2.673 -4.262 8.584 1.00 87.31 108 ILE A O 1
ATOM 818 N N . ILE A 1 109 ? -0.579 -3.485 8.838 1.00 88.44 109 ILE A N 1
ATOM 819 C CA . ILE A 1 109 ? -0.147 -3.789 7.481 1.00 88.44 109 ILE A CA 1
ATOM 820 C C . ILE A 1 109 ? 0.803 -4.974 7.557 1.00 88.44 109 ILE A C 1
ATOM 822 O O . ILE A 1 109 ? 1.895 -4.884 8.105 1.00 88.44 109 ILE A O 1
ATOM 826 N N . ASP A 1 110 ? 0.349 -6.100 7.029 1.00 85.25 110 ASP A N 1
ATOM 827 C CA . ASP A 1 110 ? 1.087 -7.350 6.981 1.00 85.25 110 ASP A CA 1
ATOM 828 C C . ASP A 1 110 ? 1.644 -7.585 5.572 1.00 85.25 110 ASP A C 1
ATOM 830 O O . ASP A 1 110 ? 1.151 -7.055 4.567 1.00 85.25 110 ASP A O 1
ATOM 834 N N . TYR A 1 111 ? 2.667 -8.421 5.486 1.00 81.38 111 TYR A N 1
ATOM 835 C CA . TYR A 1 111 ? 3.260 -8.819 4.223 1.00 81.38 111 TYR A CA 1
ATOM 836 C C . TYR A 1 111 ? 2.589 -10.101 3.749 1.00 81.38 111 TYR A C 1
ATOM 838 O O . TYR A 1 111 ? 2.634 -11.131 4.415 1.00 81.38 111 TYR A O 1
ATOM 846 N N . GLY A 1 112 ? 1.951 -10.045 2.580 1.00 70.31 112 GLY A N 1
ATOM 847 C CA . GLY A 1 112 ? 1.344 -11.239 2.003 1.00 70.31 112 GLY A CA 1
ATOM 848 C C . GLY A 1 112 ? 2.402 -12.296 1.665 1.00 70.31 112 GLY A C 1
ATOM 849 O O . GLY A 1 112 ? 3.588 -11.998 1.527 1.00 70.31 112 GLY A O 1
ATOM 850 N N . SER A 1 113 ? 1.982 -13.546 1.517 1.00 68.50 113 SER A N 1
ATOM 851 C CA . SER A 1 113 ? 2.857 -14.726 1.394 1.00 68.50 113 SER A CA 1
ATOM 852 C C . SER A 1 113 ? 3.661 -14.808 0.085 1.00 68.50 113 SER A C 1
ATOM 854 O O . SER A 1 113 ? 4.498 -15.694 -0.086 1.00 68.50 113 SER A O 1
ATOM 856 N N . SER A 1 114 ? 3.421 -13.897 -0.861 1.00 73.31 114 SER A N 1
ATOM 857 C CA . SER A 1 114 ? 4.078 -13.913 -2.168 1.00 73.31 114 SER A CA 1
ATOM 858 C C . SER A 1 114 ? 5.491 -13.325 -2.099 1.00 73.31 114 SER A C 1
ATOM 860 O O . SER A 1 114 ? 5.681 -12.174 -1.704 1.00 73.31 114 SER A O 1
ATOM 862 N N . THR A 1 115 ? 6.490 -14.092 -2.535 1.00 67.25 115 THR A N 1
ATOM 863 C CA . THR A 1 115 ? 7.876 -13.635 -2.706 1.00 67.25 115 THR A CA 1
ATOM 864 C C . THR A 1 115 ? 8.108 -13.248 -4.166 1.00 67.25 115 THR A C 1
ATOM 866 O O . THR A 1 115 ? 8.079 -14.072 -5.080 1.00 67.25 115 THR A O 1
ATOM 869 N N . ASN A 1 116 ? 8.264 -11.951 -4.420 1.00 81.94 116 ASN A N 1
ATOM 870 C CA . ASN A 1 116 ? 8.542 -11.415 -5.747 1.00 81.94 116 ASN A CA 1
ATOM 871 C C . ASN A 1 116 ? 9.261 -10.080 -5.596 1.00 81.94 116 ASN A C 1
ATOM 873 O O . ASN A 1 116 ? 8.869 -9.271 -4.754 1.00 81.94 116 ASN A O 1
ATOM 877 N N . HIS A 1 117 ? 10.221 -9.799 -6.477 1.00 83.56 117 HIS A N 1
ATOM 878 C CA . HIS A 1 117 ? 11.014 -8.572 -6.424 1.00 83.56 117 HIS A CA 1
ATOM 879 C C . HIS A 1 117 ? 10.160 -7.299 -6.487 1.00 83.56 117 HIS A C 1
ATOM 881 O O . HIS A 1 117 ? 10.569 -6.269 -5.963 1.00 83.56 117 HIS A O 1
ATOM 887 N N . TYR A 1 118 ? 8.959 -7.343 -7.075 1.00 85.06 118 TYR A N 1
ATOM 888 C CA . TYR A 1 118 ? 8.022 -6.216 -7.029 1.00 85.06 118 TYR A CA 1
ATOM 889 C C . TYR A 1 118 ? 7.338 -6.037 -5.673 1.00 85.06 118 TYR A C 1
ATOM 891 O O . TYR A 1 118 ? 7.142 -4.898 -5.250 1.00 85.06 118 TYR A O 1
ATOM 899 N N . CYS A 1 119 ? 6.970 -7.133 -5.003 1.00 86.06 119 CYS A N 1
ATOM 900 C CA . CYS A 1 119 ? 6.423 -7.056 -3.654 1.00 86.06 119 CYS A CA 1
ATOM 901 C C . CYS A 1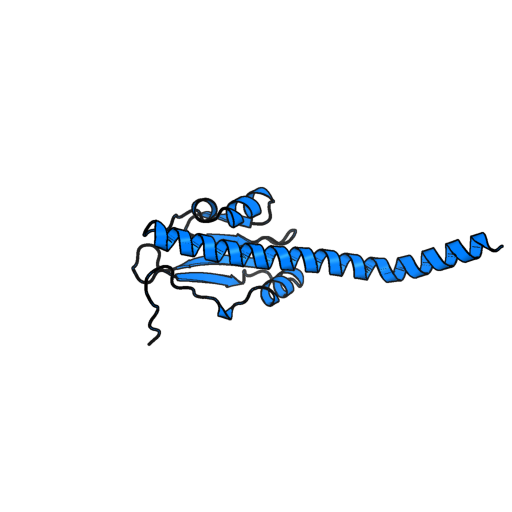 119 ? 7.515 -6.589 -2.689 1.00 86.06 119 CYS A C 1
ATOM 903 O O . CYS A 1 119 ? 7.261 -5.679 -1.918 1.00 86.06 119 CYS A O 1
ATOM 905 N N . ASP A 1 120 ? 8.740 -7.110 -2.788 1.00 87.06 120 ASP A N 1
ATOM 906 C CA . ASP A 1 120 ? 9.848 -6.723 -1.902 1.00 87.06 120 ASP A CA 1
ATOM 907 C C . ASP A 1 120 ? 10.195 -5.237 -2.035 1.00 87.06 120 ASP A C 1
ATOM 909 O O . ASP A 1 120 ? 10.382 -4.538 -1.040 1.00 87.06 120 ASP A O 1
ATOM 913 N N . ARG A 1 121 ? 10.176 -4.714 -3.267 1.00 87.12 121 ARG A N 1
ATOM 914 C CA . ARG A 1 121 ? 10.328 -3.275 -3.519 1.00 87.12 121 ARG A CA 1
ATOM 915 C C . ARG A 1 121 ? 9.182 -2.466 -2.924 1.00 87.12 121 ARG A C 1
ATOM 917 O O . ARG A 1 121 ? 9.436 -1.431 -2.321 1.00 87.12 121 ARG A O 1
ATOM 924 N N . LEU A 1 122 ? 7.938 -2.928 -3.049 1.00 87.25 122 LEU A N 1
ATOM 925 C CA . LEU A 1 122 ? 6.798 -2.257 -2.424 1.00 87.25 122 LEU A CA 1
ATOM 926 C C . LEU A 1 122 ? 6.906 -2.263 -0.893 1.00 87.25 122 LEU A C 1
ATOM 928 O O . LEU A 1 122 ? 6.653 -1.237 -0.277 1.00 87.25 122 LEU A O 1
ATOM 932 N N . ARG A 1 123 ? 7.330 -3.381 -0.293 1.00 85.94 123 ARG A N 1
ATOM 933 C CA . ARG A 1 123 ? 7.546 -3.514 1.154 1.00 85.94 123 ARG A CA 1
ATOM 934 C C . ARG A 1 123 ? 8.577 -2.513 1.658 1.00 85.94 123 ARG A C 1
ATOM 936 O O . ARG A 1 123 ? 8.301 -1.824 2.620 1.00 85.94 123 ARG A O 1
ATOM 943 N N . SER A 1 124 ? 9.697 -2.344 0.950 1.00 85.56 124 SER A N 1
ATOM 944 C CA . SER A 1 124 ? 10.709 -1.339 1.319 1.00 85.56 124 SER A CA 1
ATOM 945 C C . SER A 1 124 ? 10.237 0.118 1.220 1.00 85.56 124 SER A C 1
ATOM 947 O O . SER A 1 124 ? 10.915 1.009 1.718 1.00 85.56 124 SER A O 1
ATOM 949 N N . LEU A 1 125 ? 9.116 0.375 0.539 1.00 85.31 125 LEU A N 1
ATOM 950 C CA . LEU A 1 125 ? 8.541 1.714 0.382 1.00 85.31 125 LEU A CA 1
ATOM 951 C C . LEU A 1 125 ? 7.409 1.990 1.374 1.00 85.31 125 LEU A C 1
ATOM 953 O O . LEU A 1 125 ? 7.024 3.146 1.535 1.00 85.31 125 LEU A O 1
ATOM 957 N N . VAL A 1 126 ? 6.839 0.947 1.979 1.00 84.06 126 VAL A N 1
ATOM 958 C CA . VAL A 1 126 ? 5.833 1.082 3.029 1.00 84.06 126 VAL A CA 1
ATOM 959 C C . VAL A 1 126 ? 6.579 1.130 4.350 1.00 84.06 126 VAL A C 1
ATOM 961 O O . VAL A 1 126 ? 7.301 0.198 4.689 1.00 84.06 126 VAL A O 1
ATOM 964 N N . ASP A 1 127 ? 6.404 2.220 5.086 1.00 75.44 127 ASP A N 1
ATOM 965 C CA . ASP A 1 127 ? 6.982 2.351 6.413 1.00 75.44 127 ASP A CA 1
ATOM 966 C C . ASP A 1 127 ? 6.279 1.384 7.372 1.00 75.44 127 ASP A C 1
ATOM 968 O O . ASP A 1 127 ? 5.149 1.614 7.805 1.00 75.44 127 ASP A O 1
ATOM 972 N N . SER A 1 128 ? 6.924 0.253 7.650 1.00 68.25 128 SER A N 1
ATOM 973 C CA . SER A 1 128 ? 6.397 -0.740 8.581 1.00 68.25 128 SER A CA 1
ATOM 974 C C . SER A 1 128 ? 6.501 -0.319 10.037 1.00 68.25 128 SER A C 1
ATOM 976 O O . SER A 1 128 ? 5.848 -0.938 10.867 1.00 68.25 128 SER A O 1
ATOM 978 N N . GLU A 1 129 ? 7.292 0.708 10.361 1.00 67.62 129 GLU A N 1
ATOM 979 C CA . GLU A 1 129 ? 7.419 1.215 11.732 1.00 67.62 129 GLU A CA 1
ATOM 980 C C . GLU A 1 129 ? 6.200 2.054 12.138 1.00 67.62 129 GLU A C 1
ATOM 982 O O . GLU A 1 129 ? 5.903 2.198 13.322 1.00 67.62 129 GLU A O 1
ATOM 987 N N . ALA A 1 130 ? 5.430 2.540 11.160 1.00 72.38 130 ALA A N 1
ATOM 988 C CA . ALA A 1 130 ? 4.162 3.227 11.385 1.00 72.38 130 ALA A CA 1
ATOM 989 C C . ALA A 1 130 ? 3.007 2.288 11.804 1.00 72.38 130 ALA A C 1
ATOM 991 O O . ALA A 1 130 ? 1.905 2.765 12.087 1.00 72.38 130 ALA A O 1
ATOM 992 N N . PHE A 1 131 ? 3.230 0.966 11.836 1.00 78.12 131 PHE A N 1
ATOM 993 C CA . PHE A 1 131 ? 2.218 -0.044 12.155 1.00 78.12 131 PHE A CA 1
ATOM 994 C C . PHE A 1 131 ? 2.722 -1.016 13.237 1.00 78.12 131 PHE A C 1
ATOM 996 O O . PHE A 1 131 ? 3.894 -1.382 13.228 1.00 78.12 131 PHE A O 1
ATOM 1003 N N . PRO A 1 132 ? 1.857 -1.497 14.150 1.00 78.75 132 PRO A N 1
ATOM 1004 C CA . PRO A 1 132 ? 0.405 -1.321 14.189 1.00 78.75 132 PRO A CA 1
ATOM 1005 C C . PRO A 1 132 ? -0.030 0.072 14.665 1.00 78.75 132 PRO A C 1
ATOM 1007 O O . PRO A 1 132 ? 0.517 0.616 15.620 1.00 78.75 132 PRO A O 1
ATOM 1010 N N . MET A 1 133 ? -1.056 0.630 14.022 1.00 79.31 133 MET A N 1
ATOM 1011 C CA . MET A 1 133 ? -1.646 1.912 14.415 1.00 79.31 133 MET A CA 1
ATOM 1012 C C . MET A 1 133 ? -2.897 1.673 15.261 1.00 79.31 133 MET A C 1
ATOM 1014 O O . MET A 1 133 ? -3.785 0.926 14.850 1.00 79.31 133 MET A O 1
ATOM 1018 N N . ALA A 1 134 ? -2.987 2.312 16.428 1.00 79.81 134 ALA A N 1
ATOM 1019 C CA . ALA A 1 134 ? -4.194 2.280 17.252 1.00 79.81 134 ALA A CA 1
ATOM 1020 C C . ALA A 1 134 ? -5.320 3.058 16.560 1.00 79.81 134 ALA A C 1
ATOM 1022 O O . ALA A 1 134 ? -5.145 4.230 16.227 1.00 79.81 134 ALA A O 1
ATOM 1023 N N . LEU A 1 135 ? -6.467 2.415 16.352 1.00 79.50 135 LEU A N 1
ATOM 1024 C CA . LEU A 1 135 ? -7.658 3.056 15.787 1.00 79.50 135 LEU A CA 1
ATOM 1025 C C . LEU A 1 135 ? -8.522 3.706 16.875 1.00 79.50 135 LEU A C 1
ATOM 1027 O O . LEU A 1 135 ? -9.240 4.667 16.611 1.00 79.50 135 LEU A O 1
ATOM 1031 N N . HIS A 1 136 ? -8.386 3.221 18.109 1.00 71.06 136 HIS A N 1
ATOM 1032 C CA . HIS A 1 136 ? -9.019 3.747 19.311 1.00 71.06 136 HIS A CA 1
ATOM 1033 C C . HIS A 1 136 ? -7.947 3.981 20.396 1.00 71.06 136 HIS A C 1
ATOM 1035 O O . HIS A 1 136 ? -6.863 3.408 20.328 1.00 71.06 136 HIS A O 1
ATOM 1041 N N . GLY A 1 137 ? -8.218 4.898 21.334 1.00 59.81 137 GLY A N 1
ATOM 1042 C CA . GLY A 1 137 ? -7.252 5.549 22.238 1.00 59.81 137 GLY A CA 1
ATOM 1043 C C . GLY A 1 137 ? -6.055 4.718 22.735 1.00 59.81 137 GLY A C 1
ATOM 1044 O O . GLY A 1 137 ? -6.218 3.617 23.240 1.00 59.81 137 GLY A O 1
ATOM 1045 N N . ILE A 1 138 ? -4.865 5.325 22.618 1.00 53.38 138 ILE A N 1
ATOM 1046 C CA . ILE A 1 138 ? -3.543 4.951 23.164 1.00 53.38 138 ILE A CA 1
ATOM 1047 C C . ILE A 1 138 ? -3.285 3.456 23.442 1.00 53.38 138 ILE A C 1
ATOM 1049 O O . ILE A 1 138 ? -3.623 2.916 24.493 1.00 53.38 138 ILE A O 1
ATOM 1053 N N . LEU A 1 139 ? -2.506 2.835 22.551 1.00 49.19 139 LEU A N 1
ATOM 1054 C CA . LEU A 1 139 ? -1.741 1.625 22.849 1.00 49.19 139 LEU A CA 1
ATOM 1055 C C . LEU A 1 139 ? -0.702 1.938 23.936 1.00 49.19 139 LEU A C 1
ATOM 1057 O O . LEU A 1 139 ? 0.362 2.485 23.648 1.00 49.19 139 LEU A O 1
ATOM 1061 N N . VAL A 1 140 ? -0.983 1.574 25.186 1.00 46.50 140 VAL A N 1
ATOM 1062 C CA . VAL A 1 140 ? 0.089 1.364 26.164 1.00 46.50 140 VAL A CA 1
ATOM 1063 C C . VAL A 1 140 ? 0.589 -0.058 25.949 1.00 46.50 140 VAL A C 1
ATOM 1065 O O . VAL A 1 140 ? -0.020 -1.017 26.417 1.00 46.50 140 VAL A O 1
ATOM 1068 N N . SER A 1 141 ? 1.673 -0.191 25.186 1.00 53.91 141 SER A N 1
ATOM 1069 C CA . SER A 1 141 ? 2.464 -1.420 25.183 1.00 53.91 141 SER A CA 1
ATOM 1070 C C . SER A 1 141 ? 3.093 -1.556 26.570 1.00 53.91 141 SER A C 1
ATOM 1072 O O . SER A 1 141 ? 3.880 -0.691 26.956 1.00 53.91 141 SER A O 1
ATOM 1074 N N . TYR A 1 142 ? 2.702 -2.584 27.327 1.00 43.59 142 TYR A N 1
ATOM 1075 C CA . TYR A 1 142 ? 3.395 -2.992 28.554 1.00 43.59 142 TYR A CA 1
ATOM 1076 C C . TYR A 1 142 ? 4.607 -3.856 28.204 1.00 43.59 142 TYR A C 1
ATOM 1078 O O . TYR A 1 142 ? 4.460 -4.708 27.296 1.00 43.59 142 TYR A O 1
#

Organism: NCBI:txid652676